Protein AF-W7UKS2-F1 (afdb_monomer_lite)

pLDDT: mean 85.3, std 11.93, range [40.44, 96.38]

Sequence (103 aa):
MAGFVSADIEKFVQFETQAQEAINEFDSIKDKFDDINSTLLRKWKGEGKDAYKQESDHIMENVGGIKTILDTICDSVIKDVKEAYLNLDEELKAFNENPSEGA

Radius of gyration: 24.14 Å; chains: 1; bounding box: 54×18×72 Å

Foldseek 3Di:
DPPQDADPLVVLVVLLVVLVVVLVVLVVVLVVLCVVLVVVLVPDDDPVSVVVVVVSVVVSVVSVVVSVVSCCCSVPVSVVVVVVRVVVSVVVVVCVVDVPDDD

Organism: NCBI:txid1341157

Secondary structure (DSSP, 8-state):
---------HHHHHHHHHHHHHHHHHHHHHHHHHHHHHHHHHH--SHHHHHHHHHHHHHHHHHHHHHHHHHHIIIIIIHHHHHHHHHHHHHHHHHHH------

InterPro domains:
  IPR036689 ESAT-6-like superfamily [SSF140453] (5-92)

Structure (mmCIF, N/CA/C/O backbone):
data_AF-W7UKS2-F1
#
_entry.id   AF-W7UKS2-F1
#
loop_
_atom_site.group_PDB
_atom_site.id
_atom_site.type_symbol
_atom_site.label_atom_id
_atom_site.label_alt_id
_atom_site.label_comp_id
_atom_site.label_asym_id
_atom_site.label_entity_id
_atom_site.label_seq_id
_atom_site.pdbx_PDB_ins_code
_atom_site.Cartn_x
_atom_site.Cartn_y
_atom_site.Cartn_z
_atom_site.occupancy
_atom_site.B_iso_or_equiv
_atom_site.auth_seq_id
_atom_site.auth_comp_id
_atom_site.auth_asym_id
_atom_site.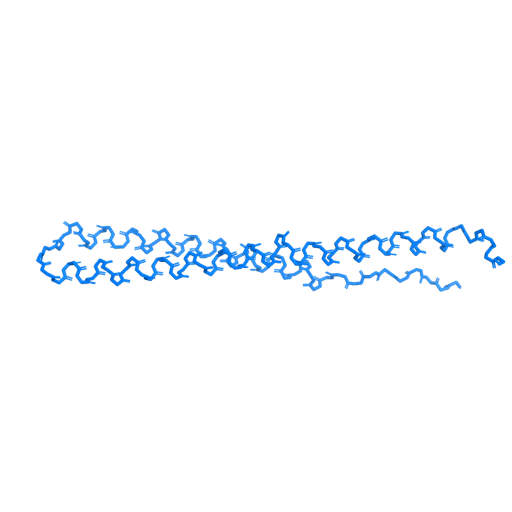auth_atom_id
_atom_site.pdbx_PDB_model_num
ATOM 1 N N . MET A 1 1 ? 14.732 -11.328 -42.468 1.00 40.44 1 MET A N 1
ATOM 2 C CA . MET A 1 1 ? 14.684 -10.091 -41.666 1.00 40.44 1 MET A CA 1
ATOM 3 C C . MET A 1 1 ? 14.312 -10.505 -40.258 1.00 40.44 1 MET A C 1
ATOM 5 O O . MET A 1 1 ? 13.232 -11.058 -40.091 1.00 40.44 1 MET A O 1
ATOM 9 N N . ALA A 1 2 ? 15.227 -10.380 -39.295 1.00 52.34 2 ALA A N 1
ATOM 10 C CA . ALA A 1 2 ? 14.864 -10.560 -37.894 1.00 52.34 2 ALA A CA 1
ATOM 11 C C . ALA A 1 2 ? 13.956 -9.380 -37.531 1.00 52.34 2 ALA A C 1
ATOM 13 O O . ALA A 1 2 ? 14.371 -8.232 -37.668 1.00 52.34 2 ALA A O 1
ATOM 14 N N . GLY A 1 3 ? 12.690 -9.662 -37.222 1.00 57.03 3 GLY A N 1
ATOM 15 C CA . GLY A 1 3 ? 11.765 -8.637 -36.755 1.00 57.03 3 GLY A CA 1
ATOM 16 C C . GLY A 1 3 ? 12.288 -8.051 -35.449 1.00 57.03 3 GLY A C 1
ATOM 17 O O . GLY A 1 3 ? 12.816 -8.790 -34.620 1.00 57.03 3 GLY A O 1
ATOM 18 N N . PHE A 1 4 ? 12.173 -6.736 -35.300 1.00 56.38 4 PHE A N 1
ATOM 19 C CA . PHE A 1 4 ? 12.472 -6.035 -34.059 1.00 56.38 4 PHE A CA 1
ATOM 20 C C . PHE A 1 4 ? 11.759 -6.719 -32.879 1.00 56.38 4 PHE A C 1
ATOM 22 O O . PHE A 1 4 ? 10.553 -6.965 -32.946 1.00 56.38 4 PHE A O 1
ATOM 29 N N . VAL A 1 5 ? 12.513 -7.068 -31.835 1.00 63.16 5 VAL A N 1
ATOM 30 C CA . VAL A 1 5 ? 11.983 -7.654 -30.599 1.00 63.16 5 VAL A CA 1
ATOM 31 C C . VAL A 1 5 ? 11.935 -6.534 -29.572 1.00 63.16 5 VAL A C 1
ATOM 33 O O . VAL A 1 5 ? 12.988 -6.068 -29.152 1.00 63.16 5 VAL A O 1
ATOM 36 N N . SER A 1 6 ? 10.724 -6.105 -29.217 1.00 66.25 6 SER A N 1
ATOM 37 C CA . SER A 1 6 ? 10.511 -5.078 -28.195 1.00 66.25 6 SER A CA 1
ATOM 38 C C . SER A 1 6 ? 10.651 -5.667 -26.788 1.00 66.25 6 SER A C 1
ATOM 40 O O . SER A 1 6 ? 10.381 -6.858 -26.581 1.00 66.25 6 SER A O 1
ATOM 42 N N . ALA A 1 7 ? 11.065 -4.848 -25.823 1.00 68.25 7 ALA A N 1
ATOM 43 C CA . ALA A 1 7 ? 1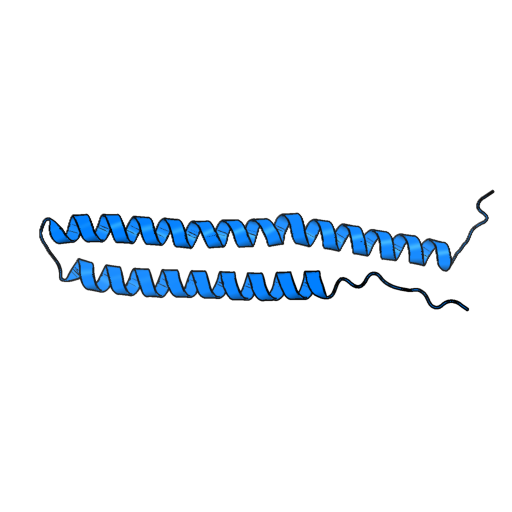1.112 -5.234 -24.416 1.00 68.25 7 ALA A CA 1
ATOM 44 C C . ALA A 1 7 ? 9.709 -5.594 -23.877 1.00 68.25 7 ALA A C 1
ATOM 46 O O . ALA A 1 7 ? 8.813 -4.753 -23.803 1.00 68.25 7 ALA A O 1
ATOM 47 N N . ASP A 1 8 ? 9.523 -6.849 -23.455 1.00 78.69 8 ASP A N 1
ATOM 48 C CA . ASP A 1 8 ? 8.301 -7.290 -22.776 1.00 78.69 8 ASP A CA 1
ATOM 49 C C . ASP A 1 8 ? 8.254 -6.725 -21.348 1.00 78.69 8 ASP A C 1
ATOM 51 O O . ASP A 1 8 ? 8.881 -7.244 -20.419 1.00 78.69 8 ASP A O 1
ATOM 55 N N . ILE A 1 9 ? 7.506 -5.632 -21.189 1.00 83.25 9 ILE A N 1
ATOM 56 C CA . ILE A 1 9 ? 7.272 -4.961 -19.907 1.00 83.25 9 ILE A CA 1
ATOM 57 C C . ILE A 1 9 ? 5.911 -5.306 -19.289 1.00 83.25 9 ILE A C 1
ATOM 59 O O . ILE A 1 9 ? 5.492 -4.649 -18.333 1.00 83.25 9 ILE A O 1
ATOM 63 N N . GLU A 1 10 ? 5.204 -6.321 -19.801 1.00 86.56 10 GLU A N 1
ATOM 64 C CA . GLU A 1 10 ? 3.831 -6.630 -19.382 1.00 86.56 10 GLU A CA 1
ATOM 65 C C . GLU A 1 10 ? 3.742 -6.857 -17.868 1.00 86.56 10 GLU A C 1
ATOM 67 O O . GLU A 1 10 ? 2.838 -6.347 -17.208 1.00 86.56 10 GLU A O 1
ATOM 72 N N . LYS A 1 11 ? 4.737 -7.533 -17.284 1.00 84.88 11 LYS A N 1
ATOM 73 C CA . LYS A 1 11 ? 4.791 -7.770 -15.835 1.00 84.88 11 LYS A CA 1
ATOM 74 C C . LYS A 1 11 ? 4.904 -6.493 -15.003 1.00 84.88 11 LYS A C 1
ATOM 76 O O . LYS A 1 11 ? 4.345 -6.452 -13.911 1.00 84.88 11 LYS A O 1
ATOM 81 N N . PHE A 1 12 ? 5.601 -5.466 -15.491 1.00 85.56 12 PHE A N 1
ATOM 82 C CA . PHE A 1 12 ? 5.687 -4.180 -14.790 1.00 85.56 12 PHE A CA 1
ATOM 83 C C . PHE A 1 12 ? 4.334 -3.472 -14.807 1.00 85.56 12 PHE A C 1
ATOM 85 O O . PHE A 1 12 ? 3.868 -3.020 -13.767 1.00 85.56 12 PHE A O 1
ATOM 92 N N . VAL A 1 13 ? 3.660 -3.470 -15.960 1.00 86.44 13 VAL A N 1
ATOM 93 C CA . VAL A 1 13 ? 2.317 -2.885 -16.112 1.00 86.44 13 VAL A CA 1
ATOM 94 C C . VAL A 1 13 ? 1.280 -3.621 -15.254 1.00 86.44 13 VAL A C 1
ATOM 96 O O . VAL A 1 13 ? 0.441 -2.993 -14.604 1.00 86.44 13 VAL A O 1
ATOM 99 N N . GLN A 1 14 ? 1.345 -4.955 -15.212 1.00 89.25 14 GLN A N 1
ATOM 100 C CA . GLN A 1 14 ? 0.497 -5.769 -14.337 1.00 89.25 14 GLN A CA 1
ATOM 101 C C . GLN A 1 14 ? 0.742 -5.438 -12.860 1.00 89.25 14 GLN A C 1
ATOM 103 O O . GLN A 1 14 ? -0.221 -5.273 -12.114 1.00 89.25 14 GLN A O 1
ATOM 108 N N . PHE A 1 15 ? 2.006 -5.296 -12.446 1.00 88.44 15 PHE A N 1
ATOM 109 C CA . PHE A 1 15 ? 2.342 -4.923 -11.074 1.00 88.44 15 PHE A CA 1
ATOM 110 C C . PHE A 1 15 ? 1.827 -3.520 -10.709 1.00 88.44 15 PHE A C 1
ATOM 112 O O . PHE A 1 15 ? 1.210 -3.382 -9.658 1.00 88.44 15 PHE A O 1
ATOM 119 N N . GLU A 1 16 ? 2.008 -2.505 -11.569 1.00 88.25 16 GLU A N 1
ATOM 120 C CA . GLU A 1 16 ? 1.458 -1.148 -11.355 1.00 88.25 16 GLU A CA 1
ATOM 121 C C . GLU A 1 16 ? -0.059 -1.196 -11.131 1.00 88.25 16 GLU A C 1
ATOM 123 O O . GLU A 1 16 ? -0.585 -0.588 -10.201 1.00 88.25 16 GLU A O 1
ATOM 128 N N . THR A 1 17 ? -0.759 -1.971 -11.963 1.00 90.56 17 THR A N 1
ATOM 129 C CA . THR A 1 17 ? -2.217 -2.118 -11.882 1.00 90.56 17 THR A CA 1
ATOM 130 C C . THR A 1 17 ? -2.634 -2.759 -10.558 1.00 90.56 17 THR A C 1
ATOM 132 O O . THR A 1 17 ? -3.473 -2.214 -9.843 1.00 90.56 17 THR A O 1
ATOM 135 N N . GLN A 1 18 ? -2.009 -3.881 -10.192 1.00 91.19 18 GLN A N 1
ATOM 136 C CA . GLN A 1 18 ? -2.300 -4.595 -8.944 1.00 91.19 18 GLN A CA 1
ATOM 137 C C . GLN A 1 18 ? -1.972 -3.759 -7.705 1.00 91.19 18 GLN A C 1
ATOM 139 O O . GLN A 1 18 ? -2.709 -3.783 -6.720 1.00 91.19 18 GLN A O 1
ATOM 144 N N . ALA A 1 19 ? -0.876 -3.005 -7.740 1.00 90.19 19 ALA A N 1
ATOM 145 C CA . ALA A 1 19 ? -0.505 -2.130 -6.643 1.00 90.19 19 ALA A CA 1
ATOM 146 C C . ALA A 1 19 ? -1.508 -0.982 -6.480 1.00 90.19 19 ALA A C 1
ATOM 148 O O . ALA A 1 19 ? -1.918 -0.703 -5.355 1.00 90.19 19 ALA A O 1
ATOM 149 N N . GLN A 1 20 ? -1.973 -0.375 -7.577 1.00 90.06 20 GLN A N 1
ATOM 150 C CA . GLN A 1 20 ? -3.004 0.664 -7.525 1.00 90.06 20 GLN A CA 1
ATOM 151 C C . GLN A 1 20 ? -4.338 0.133 -6.982 1.00 90.06 20 GLN A C 1
ATOM 153 O O . GLN A 1 20 ? -5.005 0.816 -6.201 1.00 90.06 20 GLN A O 1
ATOM 158 N N . GLU A 1 21 ? -4.728 -1.085 -7.364 1.00 93.00 21 GLU A N 1
ATOM 159 C CA . GLU A 1 21 ? -5.895 -1.769 -6.795 1.00 93.00 21 GLU A CA 1
ATOM 160 C C . GLU A 1 21 ? -5.735 -1.976 -5.283 1.00 93.00 21 GLU A C 1
ATOM 162 O O . GLU A 1 21 ? -6.636 -1.620 -4.521 1.00 93.00 21 GLU A O 1
ATOM 167 N N . ALA A 1 22 ? -4.570 -2.456 -4.839 1.00 91.38 22 ALA A N 1
ATOM 168 C CA . ALA A 1 22 ? -4.272 -2.641 -3.422 1.00 91.38 22 ALA A CA 1
ATOM 169 C C . ALA A 1 22 ? -4.277 -1.313 -2.644 1.00 91.38 22 ALA A C 1
ATOM 171 O O . ALA A 1 22 ? -4.829 -1.248 -1.548 1.00 91.38 22 ALA A O 1
ATOM 172 N N . ILE A 1 23 ? -3.718 -0.237 -3.209 1.00 90.75 23 ILE A N 1
ATOM 173 C CA . ILE A 1 23 ? -3.748 1.113 -2.623 1.00 90.75 23 ILE A CA 1
ATOM 174 C C . ILE A 1 23 ? -5.195 1.576 -2.402 1.00 90.75 23 ILE A C 1
ATOM 176 O O . ILE A 1 23 ? -5.539 2.025 -1.306 1.00 90.75 23 ILE A O 1
ATOM 180 N N . ASN A 1 24 ? -6.055 1.411 -3.410 1.00 91.94 24 ASN A N 1
ATOM 181 C CA . ASN A 1 24 ? -7.470 1.776 -3.315 1.00 91.94 24 ASN A CA 1
ATOM 182 C C . ASN A 1 24 ? -8.209 0.933 -2.263 1.00 91.94 24 ASN A C 1
ATOM 184 O O . ASN A 1 24 ? -9.063 1.444 -1.533 1.00 91.94 24 ASN A O 1
ATOM 188 N N . GLU A 1 25 ? -7.884 -0.358 -2.165 1.00 93.25 25 GLU A N 1
ATOM 189 C CA . GLU A 1 25 ? -8.448 -1.239 -1.144 1.00 93.25 25 GLU A CA 1
ATOM 190 C C . GLU A 1 25 ? -8.015 -0.813 0.265 1.00 93.25 25 GLU A C 1
ATOM 192 O O . GLU A 1 25 ? -8.858 -0.728 1.160 1.00 93.25 25 GLU A O 1
ATOM 197 N N . PHE A 1 26 ? -6.742 -0.455 0.460 1.00 92.06 26 PHE A N 1
ATOM 198 C CA . PHE A 1 26 ? -6.251 0.063 1.737 1.00 92.06 26 PHE A CA 1
ATOM 199 C C . PHE A 1 26 ? -6.937 1.366 2.145 1.00 92.06 26 PHE A C 1
ATOM 201 O O . PHE A 1 26 ? -7.317 1.496 3.309 1.00 92.06 26 PHE A O 1
ATOM 208 N N . ASP A 1 27 ? -7.163 2.297 1.215 1.00 91.75 27 ASP A N 1
ATOM 209 C CA . ASP A 1 27 ? -7.939 3.510 1.502 1.00 91.75 27 ASP A CA 1
ATOM 210 C C . ASP A 1 27 ? -9.371 3.164 1.937 1.00 91.75 27 ASP A C 1
ATOM 212 O O . ASP A 1 27 ? -9.837 3.642 2.973 1.00 91.75 27 ASP A O 1
ATOM 216 N N . SER A 1 28 ? -10.041 2.238 1.241 1.00 94.50 28 SER A N 1
ATOM 217 C CA . SER A 1 28 ? -11.381 1.796 1.646 1.00 94.50 28 SER A CA 1
ATOM 218 C C . SER A 1 28 ? -11.397 1.099 3.013 1.00 94.50 28 SER A C 1
ATOM 220 O O . SER A 1 28 ? -12.371 1.246 3.760 1.00 94.50 28 SER A O 1
ATOM 222 N N . ILE A 1 29 ? -10.358 0.327 3.346 1.00 93.25 29 ILE A N 1
ATOM 223 C CA . ILE A 1 29 ? -10.212 -0.314 4.658 1.00 93.25 29 ILE A CA 1
ATOM 224 C C . ILE A 1 29 ? -10.056 0.749 5.741 1.00 93.25 29 ILE A C 1
ATOM 226 O O . ILE A 1 29 ? -10.736 0.652 6.763 1.00 93.25 29 ILE A O 1
ATOM 230 N N . LYS A 1 30 ? -9.218 1.770 5.518 1.00 93.75 30 LYS A N 1
ATOM 231 C CA . LYS A 1 30 ? -9.041 2.882 6.463 1.00 93.75 30 LYS A CA 1
ATOM 232 C C . LYS A 1 30 ? -10.358 3.596 6.723 1.00 93.75 30 LYS A C 1
ATOM 234 O O . LYS A 1 30 ? -10.724 3.748 7.883 1.00 93.75 30 LYS A O 1
ATOM 239 N N . ASP A 1 31 ? -11.098 3.943 5.674 1.00 94.94 31 ASP A N 1
ATOM 240 C CA . ASP A 1 31 ? -12.378 4.644 5.809 1.00 94.94 31 ASP A CA 1
ATOM 241 C C . ASP A 1 31 ? -13.394 3.826 6.617 1.00 94.94 31 ASP A C 1
ATOM 243 O O . ASP A 1 31 ? -14.028 4.331 7.545 1.00 94.94 31 ASP A O 1
ATOM 247 N N . LYS A 1 32 ? -13.522 2.525 6.319 1.00 96.12 32 LYS A N 1
ATOM 248 C CA . LYS A 1 32 ? -14.420 1.635 7.072 1.00 96.12 32 LYS A CA 1
ATOM 249 C C . LYS A 1 32 ? -13.970 1.448 8.515 1.00 96.12 32 LYS A C 1
ATOM 251 O O . LYS A 1 32 ? -14.807 1.385 9.414 1.00 96.12 32 LYS A O 1
ATOM 256 N N . PHE A 1 33 ? -12.668 1.317 8.741 1.00 95.06 33 PHE A N 1
ATOM 257 C CA . PHE A 1 33 ? -12.116 1.143 10.077 1.00 95.06 33 PHE A CA 1
ATOM 258 C C . PHE A 1 33 ? -12.326 2.405 10.923 1.00 95.06 33 PHE A C 1
ATOM 260 O O . PHE A 1 33 ? -12.752 2.300 12.073 1.00 95.06 33 PHE A O 1
ATOM 267 N N . ASP A 1 34 ? -12.125 3.590 10.341 1.00 94.19 34 ASP A N 1
ATOM 268 C CA . ASP A 1 34 ? -12.390 4.874 10.994 1.00 94.19 34 ASP A CA 1
ATOM 269 C C . ASP A 1 34 ? -13.871 5.039 11.362 1.00 94.19 34 ASP A C 1
ATOM 271 O O . ASP A 1 34 ? -14.188 5.387 12.502 1.00 94.19 34 ASP A O 1
ATOM 275 N N . ASP A 1 35 ? -14.790 4.698 10.452 1.00 96.38 35 ASP A N 1
ATOM 276 C CA . ASP A 1 35 ? -16.236 4.764 10.706 1.00 96.38 35 ASP A CA 1
ATOM 277 C C . ASP A 1 35 ? -16.671 3.833 11.854 1.00 96.38 35 ASP A C 1
ATOM 279 O O . ASP A 1 35 ? -17.395 4.237 12.778 1.00 96.38 35 ASP A O 1
ATOM 283 N N . ILE A 1 36 ? -16.166 2.592 11.854 1.00 94.25 36 ILE A N 1
ATOM 284 C CA . ILE A 1 36 ? -16.413 1.615 12.925 1.00 94.25 36 ILE A CA 1
ATOM 285 C C . ILE A 1 36 ? -15.902 2.157 14.264 1.00 94.25 36 ILE A C 1
ATOM 287 O O . ILE A 1 36 ? -16.648 2.182 15.252 1.00 94.25 36 ILE A O 1
ATOM 291 N N . ASN A 1 37 ? -14.650 2.617 14.308 1.00 94.19 37 ASN A N 1
ATOM 292 C CA . ASN A 1 37 ? -14.022 3.098 15.537 1.00 94.19 37 ASN A CA 1
ATOM 293 C C . ASN A 1 37 ? -14.708 4.357 16.064 1.00 94.19 37 ASN A C 1
ATOM 295 O O . ASN A 1 37 ? -15.037 4.422 17.251 1.00 94.19 37 ASN A O 1
ATOM 299 N N . SER A 1 38 ? -15.019 5.312 15.190 1.00 92.81 38 SER A N 1
ATOM 300 C CA . SER A 1 38 ? -15.772 6.519 15.531 1.00 92.81 38 SER A CA 1
ATOM 301 C C . SER A 1 38 ? -17.142 6.179 16.123 1.00 92.81 38 SER A C 1
ATOM 303 O O . SER A 1 38 ? -17.540 6.730 17.157 1.00 92.81 38 SER A O 1
ATOM 305 N N . THR A 1 39 ? -17.849 5.209 15.537 1.00 93.50 39 THR A N 1
ATOM 306 C CA . THR A 1 39 ? -19.154 4.748 16.032 1.00 93.50 39 THR A CA 1
ATOM 307 C C . THR A 1 39 ? -19.061 4.097 17.414 1.00 93.50 39 THR A C 1
ATOM 309 O O . THR A 1 39 ? -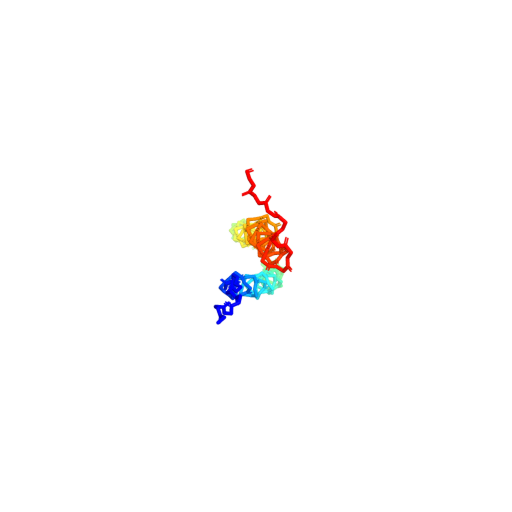19.885 4.391 18.293 1.00 93.50 39 THR A O 1
ATOM 312 N N . LEU A 1 40 ? -18.067 3.231 17.632 1.00 90.81 40 LEU A N 1
ATOM 313 C CA . LEU A 1 40 ? -17.849 2.539 18.907 1.00 90.81 40 LEU A CA 1
ATOM 314 C C . LEU A 1 40 ? -17.428 3.515 20.012 1.00 90.81 40 LEU A C 1
ATOM 316 O O . LEU A 1 40 ? -18.059 3.576 21.074 1.00 90.81 40 LEU A O 1
ATOM 320 N N . LEU A 1 41 ? -16.423 4.347 19.741 1.00 91.31 41 LEU A N 1
ATOM 321 C CA . LEU A 1 41 ? -15.862 5.306 20.694 1.00 91.31 41 LEU A CA 1
ATOM 322 C C . LEU A 1 41 ? -16.859 6.401 21.093 1.00 91.31 41 LEU A C 1
ATOM 324 O O . LEU A 1 41 ? -16.765 6.941 22.200 1.00 91.31 41 LEU A O 1
ATOM 328 N N . ARG A 1 42 ? -17.846 6.719 20.243 1.00 90.88 42 ARG A N 1
ATOM 329 C CA . ARG A 1 42 ? -18.923 7.658 20.597 1.00 90.88 42 ARG A CA 1
ATOM 330 C C . ARG A 1 42 ? -19.840 7.115 21.694 1.00 90.88 42 ARG A C 1
ATOM 332 O O . ARG A 1 42 ? -20.360 7.891 22.495 1.00 90.88 42 ARG A O 1
ATOM 339 N N . LYS A 1 43 ? -20.065 5.799 21.724 1.00 86.50 43 LYS A N 1
ATOM 340 C CA . LYS A 1 43 ? -20.975 5.139 22.677 1.00 86.50 43 LYS A CA 1
ATOM 341 C C . LYS A 1 43 ? -20.259 4.652 23.940 1.00 86.50 43 LYS A C 1
ATOM 343 O O . LYS A 1 43 ? -20.903 4.500 24.975 1.00 86.50 43 LYS A O 1
ATOM 348 N N . TRP A 1 44 ? -18.947 4.436 23.867 1.00 88.94 44 TRP A N 1
ATOM 349 C CA . TRP A 1 44 ? -18.139 3.891 24.956 1.00 88.94 44 TRP A CA 1
ATOM 350 C C . TRP A 1 44 ? -17.495 4.994 25.823 1.00 88.94 44 TRP A C 1
ATOM 352 O O . TRP A 1 44 ? -17.119 6.060 25.326 1.00 88.94 44 TRP A O 1
ATOM 362 N N . LYS A 1 45 ? -17.389 4.753 27.138 1.00 84.12 45 LYS A N 1
ATOM 363 C CA . LYS A 1 45 ? -16.748 5.606 28.157 1.00 84.12 45 LYS A CA 1
ATOM 364 C C . LYS A 1 45 ? -15.907 4.757 29.128 1.00 84.12 45 LYS A C 1
ATOM 366 O O . LYS A 1 45 ? -16.234 3.591 29.336 1.00 84.12 45 LYS A O 1
ATOM 371 N N . GLY A 1 46 ? -14.910 5.373 29.771 1.00 86.06 46 GLY A N 1
ATOM 372 C CA . GLY A 1 46 ? -14.036 4.752 30.783 1.00 86.06 46 GLY A CA 1
ATOM 373 C C . GLY A 1 46 ? -12.705 4.242 30.216 1.00 86.06 46 GLY A C 1
ATOM 374 O O . GLY A 1 46 ? -12.515 4.274 29.009 1.00 86.06 46 GLY A O 1
ATOM 375 N N . GLU A 1 47 ? -11.805 3.746 31.072 1.00 80.81 47 GLU A N 1
ATOM 376 C CA . GLU A 1 47 ? -10.420 3.362 30.711 1.00 80.81 47 GLU A CA 1
ATOM 377 C C . GLU A 1 47 ? -10.323 2.353 29.550 1.00 80.81 47 GLU A C 1
ATOM 379 O O . GLU A 1 47 ? -9.416 2.432 28.726 1.00 80.81 47 GLU A O 1
ATOM 384 N N . GLY A 1 48 ? -11.296 1.442 29.416 1.00 87.06 48 GLY A N 1
ATOM 385 C CA . GLY A 1 48 ? -11.349 0.500 28.289 1.00 87.06 48 GLY A CA 1
ATOM 386 C C . GLY A 1 48 ? -11.516 1.177 26.921 1.00 87.06 48 GLY A C 1
ATOM 387 O O . GLY A 1 48 ? -11.037 0.654 25.919 1.00 87.06 48 GLY A O 1
ATOM 388 N N . LYS A 1 49 ? -12.136 2.364 26.880 1.00 91.75 49 LYS A N 1
ATOM 389 C CA . LYS A 1 49 ? -12.236 3.191 25.672 1.00 91.75 49 LYS A CA 1
ATOM 390 C C . LYS A 1 49 ? -10.862 3.697 25.238 1.00 91.75 49 LYS A C 1
ATOM 392 O O . LYS A 1 49 ? -10.564 3.681 24.049 1.00 91.75 49 LYS A O 1
ATOM 397 N N . ASP A 1 50 ? -10.059 4.166 26.188 1.00 91.38 50 ASP A N 1
ATOM 398 C CA . ASP A 1 50 ? -8.769 4.792 25.895 1.00 91.38 50 ASP A CA 1
ATOM 399 C C . ASP A 1 50 ? -7.763 3.744 25.410 1.00 91.38 50 ASP A C 1
ATOM 401 O O . ASP A 1 50 ? -7.092 3.962 24.402 1.00 91.38 50 ASP A O 1
ATOM 405 N N . ALA A 1 51 ? -7.752 2.565 26.044 1.00 93.62 51 ALA A N 1
ATOM 406 C CA . ALA A 1 51 ? -6.962 1.422 25.589 1.00 93.62 51 ALA A CA 1
ATOM 407 C C . ALA A 1 51 ? -7.375 0.958 24.181 1.00 93.62 51 ALA A C 1
ATOM 409 O O . ALA A 1 51 ? -6.522 0.749 23.323 1.00 93.62 51 ALA A O 1
ATOM 410 N N . TYR A 1 52 ? -8.684 0.853 23.915 1.00 94.06 52 TYR A N 1
ATOM 411 C CA . TYR A 1 52 ? -9.178 0.520 22.577 1.00 94.06 52 TYR A CA 1
ATOM 412 C C . TYR A 1 52 ? -8.760 1.566 21.541 1.00 94.06 52 TYR A C 1
ATOM 414 O O . TYR A 1 52 ? -8.298 1.205 20.463 1.00 94.06 52 TYR A O 1
ATOM 422 N N . LYS A 1 53 ? -8.901 2.860 21.868 1.00 94.31 53 LYS A N 1
ATOM 423 C CA . LYS A 1 53 ? -8.526 3.951 20.966 1.00 94.31 53 LYS A CA 1
ATOM 424 C C . LYS A 1 53 ? -7.049 3.857 20.591 1.00 94.31 53 LYS A C 1
ATOM 426 O O . LYS A 1 53 ? -6.733 3.934 19.410 1.00 94.31 53 LYS A O 1
ATOM 431 N N . GLN A 1 54 ? -6.173 3.659 21.576 1.00 94.62 54 GLN A N 1
ATOM 432 C CA . GLN A 1 54 ? -4.736 3.529 21.342 1.00 94.62 54 GLN A CA 1
ATOM 433 C C . GLN A 1 54 ? -4.417 2.387 20.369 1.00 94.62 54 GLN A C 1
ATOM 435 O O . GLN A 1 54 ? -3.664 2.588 19.419 1.00 94.62 54 GLN A O 1
ATOM 440 N N . GLU A 1 55 ? -5.019 1.214 20.572 1.00 95.25 55 GLU A N 1
ATOM 441 C CA . GLU A 1 55 ? -4.809 0.071 19.680 1.00 95.25 55 GLU A CA 1
ATOM 442 C C . GLU A 1 55 ? -5.368 0.342 18.276 1.00 95.25 55 GLU A C 1
ATOM 444 O O . GLU A 1 55 ? -4.720 0.050 17.272 1.00 95.25 55 GLU A O 1
ATOM 449 N N . SER A 1 56 ? -6.551 0.962 18.185 1.00 95.06 56 SER A N 1
ATOM 450 C CA . SER A 1 56 ? -7.147 1.313 16.895 1.00 95.06 56 SER A CA 1
ATOM 451 C C . SER A 1 56 ? -6.327 2.356 16.131 1.00 95.06 56 SER A C 1
ATOM 453 O O . SER A 1 56 ? -6.146 2.217 14.924 1.00 95.06 56 SER A O 1
ATOM 455 N N . ASP A 1 57 ? -5.768 3.356 16.813 1.00 94.56 57 ASP A N 1
ATOM 456 C CA . ASP A 1 57 ? -4.903 4.353 16.179 1.00 94.56 57 ASP A CA 1
ATOM 457 C C . ASP A 1 57 ? -3.637 3.678 15.620 1.00 94.56 57 ASP A C 1
ATOM 459 O O . ASP A 1 57 ? -3.277 3.898 14.466 1.00 94.56 57 ASP A O 1
ATOM 463 N N . HIS A 1 58 ? -3.019 2.777 16.391 1.00 95.81 58 HIS A N 1
ATOM 464 C CA . HIS A 1 58 ? -1.835 2.031 15.960 1.00 95.81 58 HIS A CA 1
ATOM 465 C C . HIS A 1 58 ? -2.113 1.125 14.746 1.00 95.81 58 HIS A C 1
ATOM 467 O O . HIS A 1 58 ? -1.306 1.038 13.818 1.00 95.81 58 HIS A O 1
ATOM 473 N N . ILE A 1 59 ? -3.279 0.472 14.696 1.00 94.38 59 ILE A N 1
ATOM 474 C CA . ILE A 1 59 ? -3.701 -0.285 13.507 1.00 94.38 59 ILE A CA 1
ATOM 475 C C . ILE A 1 59 ? -3.847 0.652 12.298 1.00 94.38 59 ILE A C 1
ATOM 477 O O . ILE A 1 59 ? -3.365 0.319 11.216 1.00 94.38 59 ILE A O 1
ATOM 481 N N . MET A 1 60 ? -4.458 1.829 12.471 1.00 93.44 60 MET A N 1
ATOM 482 C CA . MET A 1 60 ? -4.627 2.811 11.393 1.00 93.44 60 MET A CA 1
ATOM 483 C C . MET A 1 60 ? -3.282 3.315 10.847 1.00 93.44 60 MET A C 1
ATOM 485 O O . MET A 1 60 ? -3.122 3.453 9.631 1.00 93.44 60 MET A O 1
ATOM 489 N N . GLU A 1 61 ? -2.306 3.551 11.726 1.00 94.19 61 GLU A N 1
ATOM 490 C CA . GLU A 1 61 ? -0.935 3.911 11.347 1.00 94.19 61 GLU A CA 1
ATOM 491 C C . GLU A 1 61 ? -0.280 2.814 10.500 1.00 94.19 61 GLU A C 1
ATOM 493 O O . GLU A 1 61 ? 0.257 3.104 9.429 1.00 94.19 61 GLU A O 1
ATOM 498 N N . ASN A 1 62 ? -0.393 1.549 10.919 1.00 92.25 62 ASN A N 1
ATOM 499 C CA . ASN A 1 62 ? 0.165 0.414 10.179 1.00 92.25 62 ASN A CA 1
ATOM 500 C C . ASN A 1 62 ? -0.460 0.264 8.786 1.00 92.25 62 ASN A C 1
ATOM 502 O O . ASN A 1 62 ? 0.256 0.079 7.801 1.00 92.25 62 ASN A O 1
ATOM 506 N N . VAL A 1 63 ? -1.786 0.396 8.685 1.00 90.06 63 VAL A N 1
ATOM 507 C CA . VAL A 1 63 ? -2.500 0.353 7.400 1.00 90.06 63 VAL A CA 1
ATOM 508 C C . VAL A 1 63 ? -2.057 1.509 6.493 1.00 90.06 63 VAL A C 1
ATOM 510 O O . VAL A 1 63 ? -1.799 1.305 5.307 1.00 90.06 63 VAL A O 1
ATOM 513 N N . GLY A 1 64 ? -1.898 2.715 7.047 1.00 90.25 64 GLY A N 1
ATOM 514 C CA . GLY A 1 64 ? -1.361 3.863 6.315 1.00 90.25 64 GLY A CA 1
ATOM 515 C C . GLY A 1 64 ? 0.080 3.661 5.835 1.00 90.25 64 GLY A C 1
ATOM 516 O O . GLY A 1 64 ? 0.407 4.050 4.716 1.00 90.25 64 GLY A O 1
ATOM 517 N N . GLY A 1 65 ? 0.928 3.020 6.642 1.00 92.19 65 GLY A N 1
ATOM 518 C CA . GLY A 1 65 ? 2.314 2.720 6.284 1.00 92.19 65 GLY A CA 1
ATOM 519 C C . GLY A 1 65 ? 2.442 1.788 5.076 1.00 92.19 65 GLY A C 1
ATOM 520 O O . GLY A 1 65 ? 3.293 2.022 4.218 1.00 92.19 65 GLY A O 1
ATOM 521 N N . ILE A 1 66 ? 1.572 0.776 4.964 1.00 89.62 66 ILE A N 1
ATOM 522 C CA . ILE A 1 66 ? 1.578 -0.156 3.822 1.00 89.62 66 ILE A CA 1
ATOM 523 C C . ILE A 1 66 ? 1.263 0.576 2.515 1.00 89.62 66 ILE A C 1
ATOM 525 O O . ILE A 1 66 ? 1.959 0.366 1.520 1.00 89.62 66 ILE A O 1
ATOM 529 N N . LYS A 1 67 ? 0.270 1.473 2.526 1.00 90.12 67 LYS A N 1
ATOM 530 C CA . LYS A 1 67 ? -0.046 2.312 1.365 1.00 90.12 67 LYS A CA 1
ATOM 531 C C . LYS A 1 67 ? 1.174 3.118 0.912 1.00 90.12 67 LYS A C 1
ATOM 533 O O . LYS A 1 67 ? 1.554 3.030 -0.248 1.00 90.12 67 LYS A O 1
ATOM 538 N N . THR A 1 68 ? 1.837 3.819 1.834 1.00 90.56 68 THR A N 1
ATOM 539 C CA . THR A 1 68 ? 3.031 4.624 1.521 1.00 90.56 68 THR A CA 1
ATOM 540 C C . THR A 1 68 ? 4.146 3.792 0.881 1.00 90.56 68 THR A C 1
ATOM 542 O O . THR A 1 68 ? 4.836 4.266 -0.022 1.00 90.56 68 THR A O 1
ATOM 545 N N . ILE A 1 69 ? 4.335 2.546 1.330 1.00 92.00 69 ILE A N 1
ATOM 546 C CA . ILE A 1 69 ? 5.316 1.624 0.742 1.00 92.00 69 ILE A CA 1
ATOM 547 C C . ILE A 1 69 ? 4.930 1.260 -0.697 1.00 92.00 69 ILE A C 1
ATOM 549 O O . ILE A 1 69 ? 5.788 1.311 -1.578 1.00 92.00 69 ILE A O 1
ATOM 553 N N . LEU A 1 70 ? 3.663 0.913 -0.943 1.00 90.31 70 LEU A N 1
ATOM 554 C CA . LEU A 1 70 ? 3.173 0.574 -2.283 1.00 90.31 70 LEU A CA 1
ATOM 555 C C . LEU A 1 70 ? 3.278 1.760 -3.247 1.00 90.31 70 LEU A C 1
ATOM 557 O O . LEU A 1 70 ? 3.802 1.579 -4.347 1.00 90.31 70 LEU A O 1
ATOM 561 N N . ASP A 1 71 ? 2.873 2.956 -2.808 1.00 89.75 71 ASP A N 1
ATOM 562 C CA . ASP A 1 71 ? 3.018 4.202 -3.573 1.00 89.75 71 ASP A CA 1
ATOM 563 C C . ASP A 1 71 ? 4.493 4.425 -3.938 1.00 89.75 71 ASP A C 1
ATOM 565 O O . ASP A 1 71 ? 4.834 4.605 -5.103 1.00 89.75 71 ASP A O 1
ATOM 569 N N . THR A 1 72 ? 5.400 4.301 -2.961 1.00 92.25 72 THR A N 1
ATOM 570 C CA . THR A 1 72 ? 6.841 4.494 -3.187 1.00 92.25 72 THR A CA 1
ATOM 571 C C . THR A 1 72 ? 7.385 3.513 -4.223 1.00 92.25 72 THR A C 1
ATOM 573 O O . THR A 1 72 ? 8.106 3.925 -5.129 1.00 92.25 72 THR A O 1
ATOM 576 N N . ILE A 1 73 ? 7.060 2.221 -4.118 1.00 88.44 73 ILE A N 1
ATOM 577 C CA . ILE A 1 73 ? 7.546 1.207 -5.067 1.00 88.44 73 ILE A CA 1
ATOM 578 C C . ILE A 1 73 ? 7.053 1.513 -6.487 1.00 88.44 73 ILE A C 1
ATOM 580 O O . ILE A 1 73 ? 7.834 1.391 -7.432 1.00 88.44 73 ILE A O 1
ATOM 584 N N . CYS A 1 74 ? 5.792 1.918 -6.642 1.00 88.38 74 CYS A N 1
ATOM 585 C CA . CYS A 1 74 ? 5.218 2.204 -7.955 1.00 88.38 74 CYS A CA 1
ATOM 586 C C . CYS A 1 74 ? 5.785 3.485 -8.564 1.00 88.38 74 CYS A C 1
ATOM 588 O O . CYS A 1 74 ? 6.264 3.459 -9.698 1.00 88.38 74 CYS A O 1
ATOM 590 N N . ASP A 1 75 ? 5.788 4.574 -7.794 1.00 87.62 75 ASP A N 1
ATOM 591 C CA . ASP A 1 75 ? 6.143 5.907 -8.282 1.00 87.62 75 ASP A CA 1
ATOM 592 C C . ASP A 1 75 ? 7.642 6.099 -8.498 1.00 87.62 75 ASP A C 1
ATOM 594 O O . ASP A 1 75 ? 8.030 6.933 -9.316 1.00 87.62 75 ASP A O 1
ATOM 598 N N . SER A 1 76 ? 8.481 5.351 -7.774 1.00 85.81 76 SER A N 1
ATOM 599 C CA . SER A 1 76 ? 9.935 5.398 -7.953 1.00 85.81 76 SER A CA 1
ATOM 600 C C . SER A 1 76 ? 10.438 4.193 -8.741 1.00 85.81 76 SER A C 1
ATOM 602 O O . SER A 1 76 ? 10.772 4.304 -9.912 1.00 85.81 76 SER A O 1
ATOM 604 N N . VAL A 1 77 ? 10.443 3.009 -8.133 1.00 84.56 77 VAL A N 1
ATOM 605 C CA . VAL A 1 77 ? 11.173 1.854 -8.670 1.00 84.56 77 VAL A CA 1
ATOM 606 C C . VAL A 1 77 ? 10.578 1.341 -9.980 1.00 84.56 77 VAL A C 1
ATOM 608 O O . VAL A 1 77 ? 11.310 1.129 -10.944 1.00 84.56 77 VAL A O 1
ATOM 611 N N . ILE A 1 78 ? 9.268 1.098 -10.024 1.00 87.81 78 ILE A N 1
ATOM 612 C CA . ILE A 1 78 ? 8.643 0.463 -11.194 1.00 87.81 78 ILE A CA 1
ATOM 613 C C . ILE A 1 78 ? 8.595 1.427 -12.372 1.00 87.81 78 ILE A C 1
ATOM 615 O O . ILE A 1 78 ? 8.938 1.035 -13.491 1.00 87.81 78 ILE A O 1
ATOM 619 N N . LYS A 1 79 ? 8.242 2.686 -12.108 1.00 87.69 79 LYS A N 1
ATOM 620 C CA . LYS A 1 79 ? 8.250 3.737 -13.118 1.00 87.69 79 LYS A CA 1
ATOM 621 C C . LYS A 1 79 ? 9.645 3.947 -13.712 1.00 87.69 79 LYS A C 1
ATOM 623 O O . LYS A 1 79 ? 9.774 3.890 -14.933 1.00 87.69 79 LYS A O 1
ATOM 628 N N . ASP A 1 80 ? 10.681 4.080 -12.881 1.00 88.25 80 ASP A N 1
ATOM 629 C CA . ASP A 1 80 ? 12.061 4.276 -13.347 1.00 88.25 80 ASP A CA 1
ATOM 630 C C . ASP A 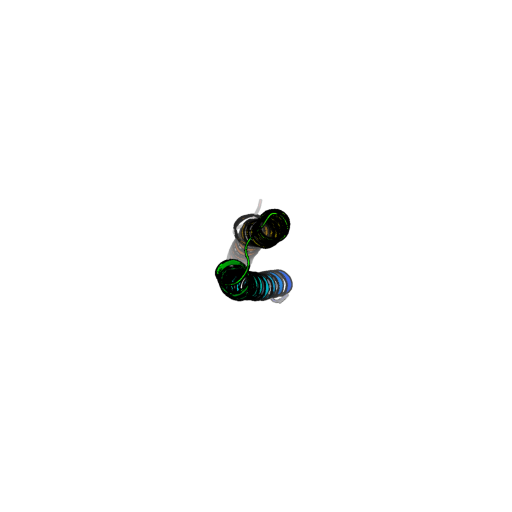1 80 ? 12.544 3.097 -14.205 1.00 88.25 80 ASP A C 1
ATOM 632 O O . ASP A 1 80 ? 13.137 3.284 -15.269 1.00 88.25 80 ASP A O 1
ATOM 636 N N . VAL A 1 81 ? 12.265 1.861 -13.773 1.00 86.00 81 VAL A N 1
ATOM 637 C CA . VAL A 1 81 ? 12.644 0.655 -14.526 1.00 86.00 81 VAL A CA 1
ATOM 638 C C . VAL A 1 81 ? 11.927 0.607 -15.874 1.00 86.00 81 VAL A C 1
ATOM 640 O O . VAL A 1 81 ? 12.557 0.326 -16.895 1.00 86.00 81 VAL A O 1
ATOM 643 N N . LYS A 1 82 ? 10.626 0.903 -15.902 1.00 87.12 82 LYS A N 1
ATOM 644 C CA . LYS A 1 82 ? 9.825 0.927 -17.130 1.00 87.12 82 LYS A CA 1
ATOM 645 C C . LYS A 1 82 ? 10.316 1.999 -18.102 1.00 87.12 82 LYS A C 1
ATOM 647 O O . LYS A 1 82 ? 10.480 1.700 -19.281 1.00 87.12 82 LYS A O 1
ATOM 652 N N . GLU A 1 83 ? 10.593 3.208 -17.617 1.00 88.12 83 GLU A N 1
ATOM 653 C CA . GLU A 1 83 ? 11.147 4.297 -18.431 1.00 88.12 83 GLU A CA 1
ATOM 654 C C . GLU A 1 83 ? 12.524 3.928 -19.000 1.00 88.12 83 GLU A C 1
ATOM 656 O O . GLU A 1 83 ? 12.758 4.104 -20.195 1.00 88.12 83 GLU A O 1
ATOM 661 N N . ALA A 1 84 ? 13.411 3.332 -18.196 1.00 87.12 84 ALA A N 1
ATOM 662 C CA . ALA A 1 84 ? 14.716 2.871 -18.670 1.00 87.12 84 ALA A CA 1
ATOM 663 C C . ALA A 1 84 ? 14.599 1.813 -19.781 1.00 87.12 84 ALA A C 1
ATOM 665 O O . ALA A 1 84 ? 15.313 1.891 -20.781 1.00 87.12 84 ALA A O 1
ATOM 666 N N . TYR A 1 85 ? 13.685 0.845 -19.636 1.00 85.62 85 TYR A N 1
ATOM 667 C CA . TYR A 1 85 ? 13.447 -0.167 -20.669 1.00 85.62 85 TYR A CA 1
ATOM 668 C C . TYR A 1 85 ? 12.864 0.425 -21.952 1.00 85.62 85 TYR A C 1
ATOM 670 O O . TYR A 1 85 ? 13.309 0.053 -23.035 1.00 85.62 85 TYR A O 1
ATOM 678 N N . LEU A 1 86 ? 11.903 1.347 -21.847 1.00 86.50 86 LEU A N 1
ATOM 679 C CA . LEU A 1 86 ? 11.312 2.010 -23.013 1.00 86.50 86 LEU A CA 1
ATOM 680 C C . LEU A 1 86 ? 12.350 2.847 -23.772 1.00 86.50 86 LEU A C 1
ATOM 682 O O . LEU A 1 86 ? 12.416 2.761 -24.995 1.00 86.50 86 LEU A O 1
ATOM 686 N N . ASN A 1 87 ? 13.211 3.575 -23.056 1.00 87.62 87 ASN A N 1
ATOM 687 C CA . ASN A 1 87 ? 14.298 4.340 -23.670 1.00 87.62 87 ASN A CA 1
ATOM 688 C C . ASN A 1 87 ? 15.291 3.427 -24.409 1.00 87.62 87 ASN A C 1
ATOM 690 O O . ASN A 1 87 ? 15.667 3.718 -25.542 1.00 87.62 87 ASN A O 1
ATOM 694 N N . LEU A 1 88 ? 15.674 2.293 -23.807 1.00 85.38 88 LEU A N 1
ATOM 695 C CA . LEU A 1 88 ? 16.529 1.300 -24.470 1.00 85.38 88 LEU A CA 1
ATOM 696 C C . LEU A 1 88 ? 15.871 0.728 -25.736 1.00 85.38 88 LEU A C 1
ATOM 698 O O . LEU A 1 88 ? 16.549 0.539 -26.745 1.00 85.38 88 LEU A O 1
ATOM 702 N N . ASP A 1 89 ? 14.564 0.458 -25.698 1.00 84.44 89 ASP A N 1
ATOM 703 C CA . ASP A 1 89 ? 13.813 -0.051 -26.852 1.00 84.44 89 ASP A CA 1
ATOM 704 C C . ASP A 1 89 ? 13.796 0.966 -28.006 1.00 84.44 89 ASP A C 1
ATOM 706 O O . ASP A 1 89 ? 14.034 0.609 -29.163 1.00 84.44 89 ASP A O 1
ATOM 710 N N . GLU A 1 90 ? 13.591 2.249 -27.690 1.00 85.62 90 GLU A N 1
ATOM 711 C CA . GLU A 1 90 ? 13.644 3.349 -28.658 1.00 85.62 90 GLU A CA 1
ATOM 712 C C . GLU A 1 90 ? 15.043 3.532 -29.265 1.00 85.62 90 GLU A C 1
ATOM 714 O O . GLU A 1 90 ? 15.165 3.652 -30.488 1.00 85.62 90 GLU A O 1
ATOM 719 N N . GLU A 1 91 ? 16.102 3.496 -28.449 1.00 84.56 91 GLU A N 1
ATOM 720 C CA . GLU A 1 91 ? 17.493 3.589 -28.917 1.00 84.56 91 GLU A CA 1
ATOM 721 C C . GLU A 1 91 ? 17.852 2.435 -29.864 1.00 84.56 91 GLU A C 1
ATOM 723 O O . GLU A 1 91 ? 18.400 2.652 -30.952 1.00 84.56 91 GLU A O 1
ATOM 728 N N . LEU A 1 92 ? 17.500 1.201 -29.488 1.00 82.62 92 LEU A N 1
ATOM 729 C CA . LEU A 1 92 ? 17.745 0.015 -30.309 1.00 82.62 92 LEU A CA 1
ATOM 730 C C . LEU A 1 92 ? 16.942 0.051 -31.610 1.00 82.62 92 LEU A C 1
ATOM 732 O O . LEU A 1 92 ? 17.447 -0.356 -32.662 1.00 82.62 92 LEU A O 1
ATOM 736 N N . LYS A 1 93 ? 15.702 0.544 -31.570 1.00 82.50 93 LYS A N 1
ATOM 737 C CA . LYS A 1 93 ? 14.889 0.738 -32.772 1.00 82.50 93 LYS A CA 1
ATOM 738 C C . LYS A 1 93 ? 15.533 1.754 -33.713 1.00 82.50 93 LYS A C 1
ATOM 740 O O . LYS A 1 93 ? 15.704 1.447 -34.892 1.00 82.50 93 LYS A O 1
ATOM 745 N N . ALA A 1 94 ? 15.944 2.913 -33.196 1.00 82.00 94 ALA A N 1
ATOM 746 C CA . ALA A 1 94 ? 16.592 3.960 -33.982 1.00 82.00 94 ALA A CA 1
ATOM 747 C C . ALA A 1 94 ? 17.891 3.465 -34.644 1.00 82.00 94 ALA A C 1
ATOM 749 O O . ALA A 1 94 ? 18.112 3.716 -35.831 1.00 82.00 94 ALA A O 1
ATOM 750 N N . PHE A 1 95 ? 18.713 2.701 -33.914 1.00 75.50 95 PHE A N 1
ATOM 751 C CA . PHE A 1 95 ? 19.929 2.084 -34.453 1.00 75.50 95 PHE A CA 1
ATOM 752 C C . PHE A 1 95 ? 19.633 1.085 -35.582 1.00 75.50 95 PHE A C 1
ATOM 754 O O . PHE A 1 95 ? 20.318 1.072 -36.604 1.00 75.50 95 PHE A O 1
ATOM 761 N N . ASN A 1 96 ? 18.597 0.257 -35.421 1.00 75.56 96 ASN A N 1
ATOM 762 C CA . ASN A 1 96 ? 18.218 -0.745 -36.419 1.00 75.56 96 ASN A CA 1
ATOM 763 C C . ASN A 1 96 ? 17.570 -0.138 -37.678 1.00 75.56 96 ASN A C 1
ATOM 765 O O . ASN A 1 96 ? 17.723 -0.694 -38.765 1.00 75.56 96 ASN A O 1
ATOM 769 N N . GLU A 1 97 ? 16.839 0.974 -37.548 1.00 79.38 97 GLU A N 1
ATOM 770 C CA . GLU A 1 97 ? 16.197 1.670 -38.674 1.00 79.38 97 GLU A CA 1
ATOM 771 C C . GLU A 1 97 ? 17.189 2.491 -39.505 1.00 79.38 97 GLU A C 1
ATOM 773 O O . GLU A 1 97 ? 16.990 2.654 -40.711 1.00 79.38 97 GLU A O 1
ATOM 778 N N . ASN A 1 98 ? 18.267 2.984 -38.890 1.00 68.38 98 ASN A N 1
ATOM 779 C CA . ASN A 1 98 ? 19.293 3.759 -39.577 1.00 68.38 98 ASN A CA 1
ATOM 780 C C . ASN A 1 98 ? 20.690 3.371 -39.058 1.00 68.38 98 ASN A C 1
ATOM 782 O O . ASN A 1 98 ? 21.288 4.110 -38.272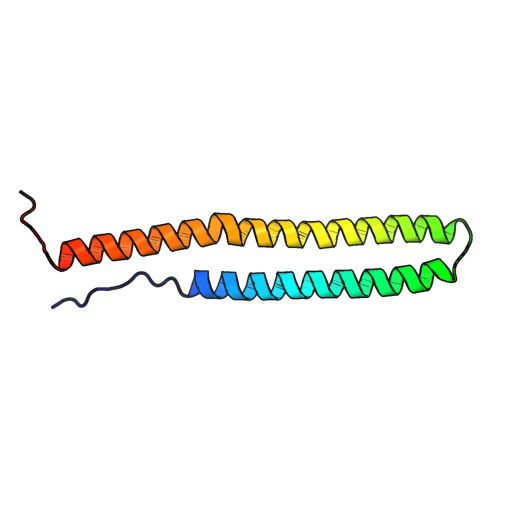 1.00 68.38 98 ASN A O 1
ATOM 786 N N . PRO A 1 99 ? 21.225 2.209 -39.482 1.00 63.97 99 PRO A N 1
ATOM 787 C CA . PRO A 1 99 ? 22.546 1.752 -39.079 1.00 63.97 99 PRO A CA 1
ATOM 788 C C . PRO A 1 99 ? 23.598 2.583 -39.821 1.00 63.97 99 PRO A C 1
ATOM 790 O O . PRO A 1 99 ? 24.218 2.117 -40.774 1.00 63.97 99 PRO A O 1
ATOM 793 N N . SER A 1 100 ? 23.775 3.854 -39.463 1.00 60.28 100 SER A N 1
ATOM 794 C CA . SER A 1 100 ? 24.920 4.614 -39.955 1.00 60.28 100 SER A CA 1
ATOM 795 C C . SER A 1 100 ? 26.181 3.949 -39.410 1.00 60.28 100 SER A C 1
ATOM 797 O O . SER A 1 100 ? 26.379 3.909 -38.198 1.00 60.28 100 SER A O 1
ATOM 799 N N . GLU A 1 101 ? 26.950 3.380 -40.341 1.00 55.88 101 GLU A N 1
ATOM 800 C CA . GLU A 1 101 ? 28.194 2.624 -40.194 1.00 55.88 101 GLU A CA 1
ATOM 801 C C . GLU A 1 101 ? 28.960 2.930 -38.900 1.00 55.88 101 GLU A C 1
ATOM 803 O O . GLU A 1 101 ? 29.664 3.933 -38.789 1.00 55.88 101 GLU A O 1
ATOM 808 N N . GLY A 1 102 ? 28.860 2.020 -37.929 1.00 49.81 102 GLY A N 1
ATOM 809 C CA . GLY A 1 102 ? 29.880 1.890 -36.898 1.00 49.81 102 GLY A CA 1
ATOM 810 C C . GLY A 1 102 ? 31.154 1.347 -37.541 1.00 49.81 102 GLY A C 1
ATOM 811 O O . GLY A 1 102 ? 31.282 0.134 -37.717 1.00 49.81 102 GLY A O 1
ATOM 812 N N . ALA A 1 103 ? 32.048 2.256 -37.930 1.00 41.22 103 ALA A N 1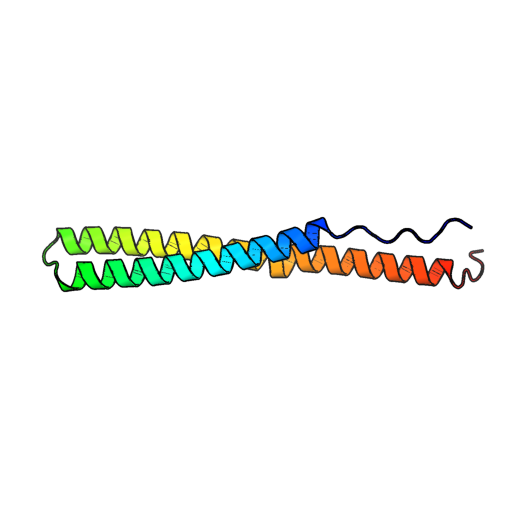
ATOM 813 C CA . ALA A 1 103 ? 33.485 2.009 -37.987 1.00 41.22 103 ALA A CA 1
ATOM 814 C C . ALA A 1 103 ? 34.095 2.207 -36.592 1.00 41.22 103 ALA A C 1
ATOM 816 O O . ALA A 1 103 ? 33.638 3.132 -35.880 1.00 41.22 103 ALA A O 1
#